Protein AF-A0A2E8UAQ4-F1 (afdb_monomer_lite)

Secondary structure (DSSP, 8-state):
-HHHHHHHHHHHHHHHHHHHS--HHHHHHHHHHHHT--HHHHHHHHHHHHHHHHHHHHHH-----HHHHHHIIIIIHHHHHHHHHHHHHHTTTS-HHHHHHHHHHHHHHHHHTGGG-HHHHHHHHHTHHHHHHHHHHHHHHHS-THHHHHHHHHH-

Structure (mmCIF, N/CA/C/O backbone):
data_AF-A0A2E8UAQ4-F1
#
_entry.id   AF-A0A2E8UAQ4-F1
#
loop_
_atom_site.group_PDB
_atom_site.id
_atom_site.type_symbol
_atom_site.label_atom_id
_atom_site.label_alt_id
_atom_site.label_comp_id
_atom_site.label_asym_id
_atom_site.label_entity_id
_atom_site.label_seq_id
_atom_site.pdbx_PDB_ins_code
_atom_site.Cartn_x
_atom_site.Cartn_y
_atom_site.Cartn_z
_atom_site.occupancy
_atom_site.B_iso_or_equiv
_atom_site.auth_seq_id
_atom_site.auth_comp_id
_atom_site.auth_asym_id
_atom_site.auth_atom_id
_atom_site.pdbx_PDB_model_num
ATOM 1 N N . MET A 1 1 ? 14.852 -13.105 -20.294 1.00 60.00 1 MET A N 1
ATOM 2 C CA . MET A 1 1 ? 15.684 -12.588 -19.184 1.00 60.00 1 MET A CA 1
ATOM 3 C C . MET A 1 1 ? 14.843 -11.785 -18.201 1.00 60.00 1 MET A C 1
ATOM 5 O O . MET A 1 1 ? 14.997 -12.002 -17.013 1.00 60.00 1 MET A O 1
ATOM 9 N N . GLU A 1 2 ? 13.920 -10.941 -18.670 1.00 73.00 2 GLU A N 1
ATOM 10 C CA . GLU A 1 2 ? 13.023 -10.129 -17.822 1.00 73.00 2 GLU A CA 1
ATOM 11 C C . GLU A 1 2 ? 12.104 -10.980 -16.925 1.00 73.00 2 GLU A C 1
ATOM 13 O O . GLU A 1 2 ? 12.199 -10.887 -15.706 1.00 73.00 2 GLU A O 1
ATOM 18 N N . VAL A 1 3 ? 11.384 -11.952 -17.497 1.00 84.81 3 VAL A N 1
ATOM 19 C CA . VAL A 1 3 ? 10.505 -12.887 -16.752 1.00 84.81 3 VAL A CA 1
ATOM 20 C C . VAL A 1 3 ? 11.218 -13.637 -15.616 1.00 84.81 3 VAL A C 1
ATOM 22 O O . VAL A 1 3 ? 10.633 -13.927 -14.574 1.00 84.81 3 VAL A O 1
ATOM 25 N N . PHE A 1 4 ? 12.504 -13.955 -15.791 1.00 90.00 4 PHE A N 1
ATOM 26 C CA . PHE A 1 4 ? 13.285 -14.632 -14.753 1.00 90.00 4 PHE A CA 1
ATOM 27 C C . PHE A 1 4 ? 13.497 -13.728 -13.530 1.00 90.00 4 PHE A C 1
ATOM 29 O O . PHE A 1 4 ? 13.354 -14.180 -12.395 1.00 90.00 4 PHE A O 1
ATOM 36 N N . TRP A 1 5 ? 13.788 -12.444 -13.755 1.00 88.50 5 TRP A N 1
ATOM 37 C CA . TRP A 1 5 ? 13.946 -11.464 -12.681 1.00 88.50 5 TRP A CA 1
ATOM 38 C C . TRP A 1 5 ? 12.628 -11.167 -11.975 1.00 88.50 5 TRP A C 1
ATOM 40 O O . TRP A 1 5 ? 12.602 -11.107 -10.748 1.00 88.50 5 TRP A O 1
ATOM 50 N N . GLU A 1 6 ? 11.534 -11.054 -12.725 1.00 91.69 6 GLU A N 1
ATOM 51 C CA . GLU A 1 6 ? 10.192 -10.867 -12.167 1.00 91.69 6 GLU A CA 1
ATOM 52 C C . GLU A 1 6 ? 9.834 -12.001 -11.213 1.00 91.69 6 GLU A C 1
ATOM 54 O O . GLU A 1 6 ? 9.418 -11.756 -10.081 1.00 91.69 6 GLU A O 1
ATOM 59 N N . PHE A 1 7 ? 10.072 -13.245 -11.637 1.00 93.38 7 PHE A N 1
ATOM 60 C CA . PHE A 1 7 ? 9.813 -14.416 -10.813 1.00 93.38 7 PHE A CA 1
ATOM 61 C C . PHE A 1 7 ? 10.634 -14.399 -9.520 1.00 93.38 7 PHE A C 1
ATOM 63 O O . PHE A 1 7 ? 10.092 -14.666 -8.451 1.00 93.38 7 PHE A O 1
ATOM 70 N N . ILE A 1 8 ? 11.921 -14.039 -9.589 1.00 94.50 8 ILE A N 1
ATOM 71 C CA . ILE A 1 8 ? 12.778 -13.924 -8.400 1.00 94.50 8 ILE A CA 1
ATOM 72 C C . ILE A 1 8 ? 12.252 -12.853 -7.439 1.00 94.50 8 ILE A C 1
ATOM 74 O O . ILE A 1 8 ? 12.159 -13.110 -6.237 1.00 94.50 8 ILE A O 1
ATOM 78 N N . ILE A 1 9 ? 11.894 -11.672 -7.952 1.00 93.88 9 ILE A N 1
ATOM 79 C CA . ILE A 1 9 ? 11.369 -10.564 -7.141 1.00 93.88 9 ILE A CA 1
ATOM 80 C C . ILE A 1 9 ? 10.065 -10.989 -6.463 1.00 93.88 9 ILE A C 1
ATOM 82 O O . ILE A 1 9 ? 9.927 -10.844 -5.249 1.00 93.88 9 ILE A O 1
ATOM 86 N N . ILE A 1 10 ? 9.127 -11.557 -7.225 1.00 95.31 10 ILE A N 1
ATOM 87 C CA . ILE A 1 10 ? 7.838 -12.028 -6.709 1.00 95.31 10 ILE A CA 1
ATOM 88 C C . ILE A 1 10 ? 8.046 -13.119 -5.665 1.00 95.31 10 ILE A C 1
ATOM 90 O O . ILE A 1 10 ? 7.433 -13.058 -4.604 1.00 95.31 10 ILE A O 1
ATOM 94 N N . LEU A 1 11 ? 8.922 -14.093 -5.921 1.00 95.12 11 LEU A N 1
ATOM 95 C CA . LEU A 1 11 ? 9.200 -15.175 -4.982 1.00 95.12 11 LEU A CA 1
ATOM 96 C C . LEU A 1 11 ? 9.745 -14.617 -3.666 1.00 95.12 11 LEU A C 1
ATOM 98 O O . LEU A 1 11 ? 9.199 -14.916 -2.605 1.00 95.12 11 LEU A O 1
ATOM 102 N N . PHE A 1 12 ? 10.746 -13.738 -3.719 1.00 95.06 12 PHE A N 1
ATOM 103 C CA . PHE A 1 12 ? 11.294 -13.101 -2.523 1.00 95.06 12 PHE A CA 1
ATOM 104 C C . PHE A 1 12 ? 10.236 -12.291 -1.754 1.00 95.06 12 PHE A C 1
ATOM 106 O O . PHE A 1 12 ? 10.074 -12.458 -0.544 1.00 95.06 12 PHE A O 1
ATOM 113 N N . LEU A 1 13 ? 9.466 -11.452 -2.452 1.00 95.06 13 LEU A N 1
ATOM 114 C CA . LEU A 1 13 ? 8.424 -10.627 -1.841 1.00 95.06 13 LEU A CA 1
ATOM 115 C C . LEU A 1 13 ? 7.241 -11.445 -1.309 1.00 95.06 13 LEU A C 1
ATOM 117 O O . LEU A 1 13 ? 6.637 -11.062 -0.309 1.00 95.06 13 LEU A O 1
ATOM 121 N N . SER A 1 14 ? 6.916 -12.571 -1.942 1.00 94.75 14 SER A N 1
ATOM 122 C CA . SER A 1 14 ? 5.872 -13.491 -1.482 1.00 94.75 14 SER A CA 1
ATOM 123 C C . SER A 1 14 ? 6.267 -14.173 -0.175 1.00 94.75 14 SER A C 1
ATOM 125 O O . SER A 1 14 ? 5.458 -14.228 0.751 1.00 94.75 14 SER A O 1
ATOM 127 N N . LEU A 1 15 ? 7.533 -14.594 -0.048 1.00 93.75 15 LEU A N 1
ATOM 128 C CA . LEU A 1 15 ? 8.079 -15.111 1.206 1.00 93.75 15 LEU A CA 1
ATOM 129 C C . LEU A 1 15 ? 8.023 -14.035 2.290 1.00 93.75 15 LEU A C 1
ATOM 131 O O . LEU A 1 15 ? 7.544 -14.299 3.391 1.00 93.75 15 LEU A O 1
ATOM 135 N N . PHE A 1 16 ? 8.422 -12.805 1.959 1.00 92.06 16 PHE A N 1
ATOM 136 C CA . PHE A 1 16 ? 8.342 -11.681 2.887 1.00 92.06 16 PHE A CA 1
ATOM 137 C C . PHE A 1 16 ? 6.899 -11.425 3.351 1.00 92.06 16 PHE A C 1
ATOM 139 O O . PHE A 1 16 ? 6.636 -11.371 4.551 1.00 92.06 16 PHE A O 1
ATOM 146 N N . GLN A 1 17 ? 5.933 -11.352 2.429 1.00 92.81 17 GLN A N 1
ATOM 147 C CA . GLN A 1 17 ? 4.525 -11.185 2.793 1.00 92.81 17 GLN A CA 1
ATOM 148 C C . GLN A 1 17 ? 4.010 -12.349 3.645 1.00 92.81 17 GLN A C 1
ATOM 150 O O . GLN A 1 17 ? 3.250 -12.114 4.581 1.00 92.81 17 GLN A O 1
ATOM 155 N N . SER A 1 18 ? 4.416 -13.587 3.359 1.00 91.56 18 SER A N 1
ATOM 156 C CA . SER A 1 18 ? 3.968 -14.750 4.131 1.00 91.56 18 SER A CA 1
ATOM 157 C C . SER A 1 18 ? 4.387 -14.678 5.607 1.00 91.56 18 SER A C 1
ATOM 159 O O . SER A 1 18 ? 3.619 -15.096 6.471 1.00 91.56 18 SER A O 1
ATOM 161 N N . LEU A 1 19 ? 5.556 -14.088 5.893 1.00 89.12 19 LEU A N 1
ATOM 162 C CA . LEU A 1 19 ? 6.102 -13.938 7.244 1.00 89.12 19 LEU A CA 1
ATOM 163 C C . LEU A 1 19 ? 5.545 -12.716 7.982 1.00 89.12 19 LEU A C 1
ATOM 165 O O . LEU A 1 19 ? 5.273 -12.794 9.176 1.00 89.12 19 LEU A O 1
ATOM 169 N N . PHE A 1 20 ? 5.397 -11.586 7.288 1.00 84.56 20 PHE A N 1
ATOM 170 C CA . PHE A 1 20 ? 5.045 -10.301 7.907 1.00 84.56 20 PHE A CA 1
ATOM 171 C C . PHE A 1 20 ? 3.584 -9.880 7.685 1.00 84.56 20 PHE A C 1
ATOM 173 O O . PHE A 1 20 ? 3.167 -8.825 8.157 1.00 84.56 20 PHE A O 1
ATOM 180 N N . GLY A 1 21 ? 2.805 -10.653 6.927 1.00 83.62 21 GLY A N 1
ATOM 181 C CA . GLY A 1 21 ? 1.412 -10.353 6.565 1.00 83.62 21 GLY A CA 1
ATOM 182 C C . GLY A 1 21 ? 1.258 -9.338 5.427 1.00 83.62 21 GLY A C 1
ATOM 183 O O . GLY A 1 21 ? 0.308 -9.410 4.650 1.00 83.62 21 GLY A O 1
ATOM 184 N N . ILE A 1 22 ? 2.200 -8.402 5.285 1.00 83.81 22 ILE A N 1
ATOM 185 C CA . ILE A 1 22 ? 2.183 -7.319 4.291 1.00 83.81 22 ILE A CA 1
ATOM 186 C C . ILE A 1 22 ? 3.568 -7.238 3.644 1.00 83.81 22 ILE A C 1
ATOM 188 O O . ILE A 1 22 ? 4.580 -7.230 4.341 1.00 83.81 22 ILE A O 1
ATOM 192 N N . GLY A 1 23 ? 3.644 -7.157 2.314 1.00 82.88 23 GLY A N 1
ATOM 193 C CA . GLY A 1 23 ? 4.945 -6.996 1.658 1.00 82.88 23 GLY A CA 1
ATOM 194 C C . GLY A 1 23 ? 4.906 -6.936 0.141 1.00 82.88 23 GLY A C 1
ATOM 195 O O . GLY A 1 23 ? 5.486 -6.024 -0.442 1.00 82.88 23 GLY A O 1
ATOM 196 N N . LEU A 1 24 ? 4.187 -7.858 -0.505 1.00 92.50 24 LEU A N 1
ATOM 197 C CA . LEU A 1 24 ? 4.249 -7.996 -1.958 1.00 92.50 24 LEU A CA 1
ATOM 198 C C . LEU A 1 24 ? 3.690 -6.771 -2.673 1.00 92.50 24 LEU A C 1
ATOM 200 O O . LEU A 1 24 ? 4.341 -6.263 -3.571 1.00 92.50 24 LEU A O 1
ATOM 204 N N . LEU A 1 25 ? 2.545 -6.237 -2.250 1.00 91.31 25 LEU A N 1
ATOM 205 C CA . LEU A 1 25 ? 2.019 -5.007 -2.850 1.00 91.31 25 LEU A CA 1
ATOM 206 C C . LEU A 1 25 ? 2.806 -3.767 -2.408 1.00 91.31 25 LEU A C 1
ATOM 208 O O . LEU A 1 25 ? 3.107 -2.911 -3.232 1.00 91.31 25 LEU A O 1
AT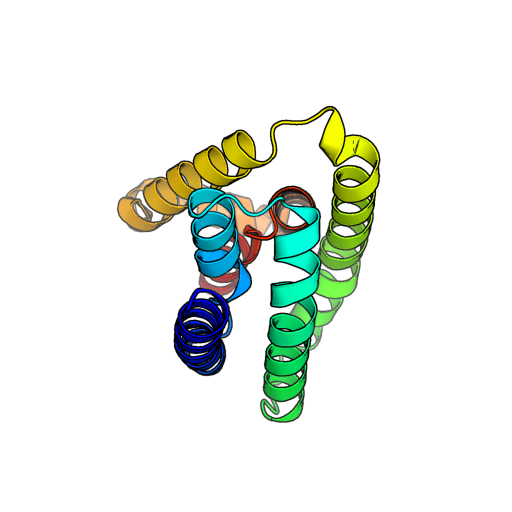OM 212 N N . LEU A 1 26 ? 3.199 -3.698 -1.132 1.00 89.75 26 LEU A N 1
ATOM 213 C CA . LEU A 1 26 ? 3.886 -2.536 -0.559 1.00 89.75 26 LEU A CA 1
ATOM 214 C C . LEU A 1 26 ? 5.237 -2.273 -1.237 1.00 89.75 26 LEU A C 1
ATOM 216 O O . LEU A 1 26 ? 5.539 -1.134 -1.572 1.00 89.75 26 LEU A O 1
ATOM 220 N N . PHE A 1 27 ? 6.035 -3.319 -1.453 1.00 90.88 27 PHE A N 1
ATOM 221 C CA . PHE A 1 27 ? 7.343 -3.205 -2.101 1.00 90.88 27 PHE A CA 1
ATOM 222 C C . PHE A 1 27 ? 7.299 -3.547 -3.591 1.00 90.88 27 PHE A C 1
ATOM 224 O O . PHE A 1 27 ? 8.073 -2.995 -4.370 1.00 90.88 27 PHE A O 1
ATOM 231 N N . GLY A 1 28 ? 6.394 -4.427 -4.017 1.00 92.62 28 GLY A N 1
ATOM 232 C CA . GLY A 1 28 ? 6.254 -4.816 -5.420 1.00 92.62 28 GLY A CA 1
ATOM 233 C C . GLY A 1 28 ? 5.724 -3.676 -6.282 1.00 92.62 28 GLY A C 1
ATOM 234 O O . GLY A 1 28 ? 6.272 -3.399 -7.340 1.00 92.62 28 GLY A O 1
ATOM 235 N N . THR A 1 29 ? 4.708 -2.942 -5.826 1.00 93.06 29 THR A N 1
ATOM 236 C CA . THR A 1 29 ? 4.141 -1.854 -6.640 1.00 93.06 29 THR A CA 1
ATOM 237 C C . THR A 1 29 ? 5.163 -0.769 -7.002 1.00 93.06 29 THR A C 1
ATOM 239 O O . THR A 1 29 ? 5.297 -0.494 -8.194 1.00 93.06 29 THR A O 1
ATOM 242 N N . PRO A 1 30 ? 5.970 -0.202 -6.080 1.00 92.25 30 PRO A N 1
ATOM 243 C CA . PRO A 1 30 ? 6.994 0.761 -6.470 1.00 92.25 30 PRO A CA 1
ATOM 244 C C . PRO A 1 30 ? 8.132 0.134 -7.276 1.00 92.25 30 PRO A C 1
ATOM 246 O O . PRO A 1 30 ? 8.657 0.799 -8.162 1.00 92.25 30 PRO A O 1
ATOM 249 N N . THR A 1 31 ? 8.521 -1.119 -7.009 1.00 93.00 31 THR A N 1
ATOM 250 C CA . THR A 1 31 ? 9.619 -1.763 -7.753 1.00 93.00 31 THR A CA 1
ATOM 251 C C . THR A 1 31 ? 9.247 -2.008 -9.210 1.00 93.00 31 THR A C 1
ATOM 253 O O . THR A 1 31 ? 10.008 -1.627 -10.093 1.00 93.00 31 THR A O 1
ATOM 256 N N . PHE A 1 32 ? 8.065 -2.558 -9.484 1.00 92.81 32 PHE A N 1
ATOM 257 C CA . PHE A 1 32 ? 7.600 -2.780 -10.854 1.00 92.81 32 PHE A CA 1
ATOM 258 C C . PHE A 1 32 ? 7.323 -1.460 -11.588 1.00 92.81 32 PHE A C 1
ATOM 260 O O . PHE A 1 32 ? 7.778 -1.292 -12.721 1.00 92.81 32 PHE A O 1
ATOM 267 N N . LEU A 1 33 ? 6.703 -0.474 -10.925 1.00 91.69 33 LEU A N 1
ATOM 268 C CA . LEU A 1 33 ? 6.533 0.871 -11.494 1.00 91.69 33 LEU A CA 1
ATOM 269 C C . LEU A 1 33 ? 7.875 1.547 -11.823 1.00 91.69 33 LEU A C 1
ATOM 271 O O . LEU A 1 33 ? 7.965 2.285 -12.805 1.00 91.69 33 LEU A O 1
ATOM 275 N N . PHE A 1 34 ? 8.912 1.307 -11.015 1.00 91.06 34 PHE A N 1
ATOM 276 C CA . PHE A 1 34 ? 10.264 1.822 -11.245 1.00 91.06 34 PHE A CA 1
ATOM 277 C C . PHE A 1 34 ? 10.969 1.118 -12.412 1.00 91.06 34 PHE A C 1
ATOM 279 O O . PHE A 1 34 ? 11.687 1.766 -13.168 1.00 91.06 34 PHE A O 1
ATOM 286 N N . ILE A 1 35 ? 10.732 -0.185 -12.592 1.00 90.62 35 ILE A N 1
ATOM 287 C CA . ILE A 1 35 ? 11.246 -0.975 -13.726 1.00 90.62 35 ILE A CA 1
ATOM 288 C C . ILE A 1 35 ? 10.547 -0.593 -15.048 1.00 90.62 35 ILE A C 1
ATOM 290 O O . ILE A 1 35 ? 11.051 -0.906 -16.123 1.00 90.62 35 ILE A O 1
ATOM 294 N N . GLY A 1 36 ? 9.437 0.148 -14.983 1.00 89.81 36 GLY A N 1
ATOM 295 C CA . GLY A 1 36 ? 8.739 0.695 -16.148 1.00 89.81 36 GLY A CA 1
ATOM 296 C C . GLY A 1 36 ? 7.405 0.022 -16.455 1.00 89.81 36 GLY A C 1
ATOM 297 O O . GLY A 1 36 ? 6.803 0.338 -17.476 1.00 89.81 36 GLY A O 1
ATOM 298 N N . TYR A 1 37 ? 6.923 -0.863 -15.579 1.00 91.06 37 TYR A N 1
ATOM 299 C CA . TYR A 1 37 ? 5.571 -1.402 -15.685 1.00 91.06 37 TYR A CA 1
ATOM 300 C C . TYR A 1 37 ? 4.533 -0.304 -15.448 1.00 91.06 37 TYR A C 1
ATOM 302 O O . TYR A 1 37 ? 4.717 0.580 -14.607 1.00 91.06 37 TYR A O 1
ATOM 310 N N . ASP A 1 38 ? 3.402 -0.404 -16.139 1.00 90.31 38 ASP A N 1
ATOM 311 C CA . ASP A 1 38 ? 2.240 0.426 -15.845 1.00 90.31 38 ASP A CA 1
ATOM 312 C C . ASP A 1 38 ? 1.499 -0.108 -14.617 1.00 90.31 38 ASP A C 1
ATOM 314 O O . ASP A 1 38 ? 1.592 -1.291 -14.262 1.00 90.31 38 ASP A O 1
ATOM 318 N N . PHE A 1 39 ? 0.732 0.757 -13.957 1.00 89.38 39 PHE A N 1
ATOM 319 C CA . PHE A 1 39 ? 0.043 0.398 -12.717 1.00 89.38 39 PHE A CA 1
ATOM 320 C C . PHE A 1 39 ? -0.933 -0.772 -12.899 1.00 89.38 39 PHE A C 1
ATOM 322 O O . PHE A 1 39 ? -0.960 -1.676 -12.067 1.00 89.38 39 PHE A O 1
ATOM 329 N N . GLU A 1 40 ? -1.674 -0.804 -14.010 1.00 90.88 40 GLU A N 1
ATOM 330 C CA . GLU A 1 40 ? -2.603 -1.894 -14.331 1.00 90.88 40 GLU A CA 1
ATOM 331 C C . GLU A 1 40 ? -1.880 -3.236 -14.487 1.00 90.88 40 GLU A C 1
ATOM 333 O O . GLU A 1 40 ? -2.277 -4.232 -13.884 1.00 90.88 40 GLU A O 1
ATOM 338 N N . SER A 1 41 ? -0.773 -3.253 -15.236 1.00 91.25 41 SER A N 1
ATOM 339 C CA . SER A 1 41 ? 0.042 -4.459 -15.428 1.00 91.25 41 SER A CA 1
ATOM 340 C C . SER A 1 41 ? 0.662 -4.950 -14.114 1.00 91.25 41 SER A C 1
ATOM 342 O O . SER A 1 41 ? 0.648 -6.144 -13.813 1.00 91.25 41 SER A O 1
ATOM 344 N N . THR A 1 42 ? 1.111 -4.013 -13.276 1.00 92.94 42 THR A N 1
ATOM 345 C CA . THR A 1 42 ? 1.649 -4.290 -11.941 1.00 92.94 42 THR A CA 1
ATOM 346 C C . THR A 1 42 ? 0.579 -4.897 -11.030 1.00 92.94 42 THR A C 1
ATOM 348 O O . THR A 1 42 ? 0.832 -5.882 -10.338 1.00 92.94 42 THR A O 1
ATOM 351 N N . LEU A 1 43 ? -0.638 -4.347 -11.046 1.00 91.75 43 LEU A N 1
ATOM 352 C CA . LEU A 1 43 ? -1.780 -4.873 -10.300 1.00 91.75 43 LEU A CA 1
ATOM 353 C C . LEU A 1 43 ? -2.166 -6.277 -10.756 1.00 91.75 43 LEU A C 1
ATOM 355 O O . LEU A 1 43 ? -2.343 -7.156 -9.914 1.00 91.75 43 LEU A O 1
ATOM 359 N N . ALA A 1 44 ? -2.275 -6.494 -12.067 1.00 93.12 44 ALA A N 1
ATOM 360 C CA . ALA A 1 44 ? -2.644 -7.785 -12.639 1.00 93.12 44 ALA A CA 1
ATOM 361 C C . ALA A 1 44 ? -1.672 -8.900 -12.223 1.00 93.12 44 ALA A C 1
ATOM 363 O O . ALA A 1 44 ? -2.095 -10.031 -11.983 1.00 93.12 44 ALA A O 1
ATOM 364 N N . LEU A 1 45 ? -0.387 -8.567 -12.083 1.00 93.38 45 LEU A N 1
ATOM 365 C CA . LEU A 1 45 ? 0.653 -9.496 -11.655 1.00 93.38 45 LEU A CA 1
ATOM 366 C C . LEU A 1 45 ? 0.637 -9.737 -10.138 1.00 93.38 45 LEU A C 1
ATOM 368 O O . LEU A 1 45 ? 0.659 -10.877 -9.676 1.00 93.38 45 LEU A O 1
ATOM 372 N N . LEU A 1 46 ? 0.614 -8.663 -9.348 1.00 94.12 46 LEU A N 1
ATOM 373 C CA . LEU A 1 46 ? 0.880 -8.727 -7.912 1.00 94.12 46 LEU A CA 1
ATOM 374 C C . LEU A 1 46 ? -0.372 -8.999 -7.065 1.00 94.12 46 LEU A C 1
ATOM 376 O O . LEU A 1 46 ? -0.300 -9.709 -6.058 1.00 94.12 46 LEU A O 1
ATOM 380 N N . LEU A 1 47 ? -1.528 -8.450 -7.449 1.00 93.00 47 LEU A N 1
ATOM 381 C CA . LEU A 1 47 ? -2.745 -8.499 -6.634 1.00 93.00 47 LEU A CA 1
ATOM 382 C C . LEU A 1 47 ? -3.250 -9.935 -6.409 1.00 93.00 47 LEU A C 1
ATOM 384 O O . LEU A 1 47 ? -3.450 -10.287 -5.243 1.00 93.00 47 LEU A O 1
ATOM 388 N N . PRO A 1 48 ? -3.378 -10.809 -7.429 1.00 93.81 48 PRO A N 1
ATOM 389 C CA . PRO A 1 48 ? -3.840 -12.185 -7.218 1.00 93.81 48 PRO A CA 1
ATOM 390 C C . PRO A 1 48 ? -2.936 -12.968 -6.256 1.00 93.81 48 PRO A C 1
ATOM 392 O O . PRO A 1 48 ? -3.411 -13.691 -5.378 1.00 93.81 48 PRO A O 1
ATOM 395 N N . ILE A 1 49 ? -1.620 -12.773 -6.370 1.00 94.62 49 ILE A N 1
ATOM 396 C CA . ILE A 1 49 ? -0.625 -13.438 -5.522 1.00 94.62 49 ILE A CA 1
ATOM 397 C C . ILE A 1 49 ? -0.735 -12.927 -4.081 1.00 94.62 49 ILE A C 1
ATOM 399 O O . ILE A 1 49 ? -0.792 -13.710 -3.138 1.00 94.62 49 ILE A O 1
ATOM 403 N N . SER A 1 50 ? -0.843 -11.612 -3.888 1.00 93.75 50 SER A N 1
ATOM 404 C CA . SER A 1 50 ? -0.999 -11.047 -2.545 1.00 93.75 50 SER A CA 1
ATOM 405 C C . SER A 1 50 ? -2.290 -11.504 -1.857 1.00 93.75 50 SER A C 1
ATOM 407 O O . SER A 1 50 ? -2.251 -11.869 -0.685 1.00 93.75 50 SER A O 1
ATOM 409 N N . VAL A 1 51 ? -3.416 -11.545 -2.580 1.00 91.94 51 VAL A N 1
ATOM 410 C CA . VAL A 1 51 ? -4.717 -11.949 -2.030 1.00 91.94 51 VAL A CA 1
ATOM 411 C C . VAL A 1 51 ? 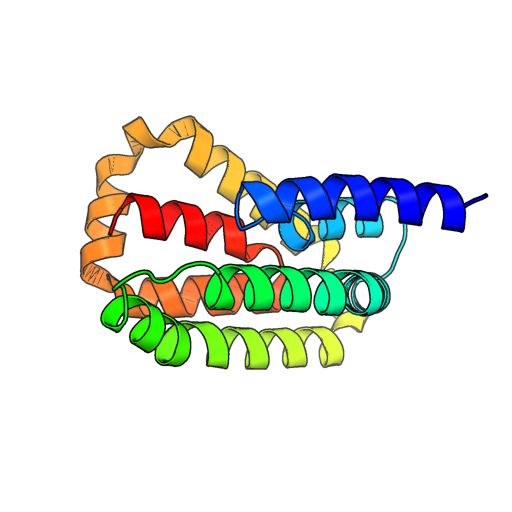-4.703 -13.426 -1.658 1.00 91.94 51 VAL A C 1
ATOM 413 O O . VAL A 1 51 ? -5.198 -13.789 -0.595 1.00 91.94 51 VAL A O 1
ATOM 416 N N . THR A 1 52 ? -4.109 -14.282 -2.493 1.00 94.12 52 THR A N 1
ATOM 417 C CA . THR A 1 52 ? -4.002 -15.719 -2.191 1.00 94.12 52 THR A CA 1
ATOM 418 C C . THR A 1 52 ? -3.178 -15.978 -0.932 1.00 94.12 52 THR A C 1
ATOM 420 O O . THR A 1 52 ? -3.628 -16.730 -0.070 1.00 94.12 52 THR A O 1
ATOM 423 N N . ILE A 1 53 ? -2.034 -15.306 -0.765 1.00 93.19 53 ILE A N 1
ATOM 424 C CA . ILE A 1 53 ? -1.222 -15.406 0.458 1.00 93.19 53 ILE A CA 1
ATOM 425 C C . ILE A 1 53 ? -2.018 -14.933 1.678 1.00 93.19 53 ILE A C 1
ATOM 427 O O . ILE A 1 53 ? -2.077 -15.646 2.677 1.00 93.19 53 ILE A O 1
ATOM 431 N N . SER A 1 54 ? -2.672 -13.772 1.596 1.00 89.38 54 SER A N 1
ATOM 432 C CA . SER A 1 54 ? -3.456 -13.232 2.713 1.00 89.38 54 SER A CA 1
ATOM 433 C C . SER A 1 54 ? -4.654 -14.112 3.084 1.00 89.38 54 SER A C 1
ATOM 435 O O . SER A 1 54 ? -4.942 -14.286 4.265 1.00 89.38 54 SER A O 1
ATOM 437 N N . LEU A 1 55 ? -5.331 -14.723 2.106 1.00 89.19 55 LEU A N 1
ATOM 438 C CA . LEU A 1 55 ? -6.401 -15.690 2.369 1.00 89.19 55 LEU A CA 1
ATOM 439 C C . LEU A 1 55 ? -5.869 -16.940 3.074 1.00 89.19 55 LEU A C 1
ATOM 441 O O . LEU A 1 55 ? -6.478 -17.395 4.041 1.00 89.19 55 LEU A O 1
ATOM 445 N N . LEU A 1 56 ? -4.727 -17.474 2.629 1.00 91.12 56 LEU A N 1
ATOM 446 C CA . LEU A 1 56 ? -4.083 -18.609 3.290 1.00 91.12 56 LEU A CA 1
ATOM 447 C C . LEU A 1 56 ? -3.701 -18.262 4.734 1.00 91.12 56 LEU A C 1
ATOM 449 O O . LEU A 1 56 ? -3.991 -19.045 5.634 1.00 91.12 56 LEU A O 1
ATOM 453 N N . GLN A 1 57 ? -3.134 -17.077 4.976 1.00 88.06 57 GLN A N 1
ATOM 454 C CA . GLN A 1 57 ? -2.808 -16.602 6.325 1.00 88.06 57 GLN A CA 1
ATOM 455 C C . GLN A 1 57 ? -4.040 -16.587 7.237 1.00 88.06 57 GLN A C 1
ATOM 457 O O . GLN A 1 57 ? -3.984 -17.149 8.325 1.00 88.06 57 GLN A O 1
ATOM 462 N N . ILE A 1 58 ? -5.175 -16.051 6.772 1.00 84.38 58 ILE A N 1
ATOM 463 C CA . ILE A 1 58 ? -6.427 -16.021 7.550 1.00 84.38 58 ILE A CA 1
ATOM 464 C C . ILE A 1 58 ? -6.956 -17.433 7.843 1.00 84.38 58 ILE A C 1
ATOM 466 O O . ILE A 1 58 ? -7.465 -17.687 8.932 1.00 84.38 58 ILE A O 1
ATOM 470 N N . VAL A 1 59 ? -6.867 -18.363 6.886 1.00 86.50 59 VAL A N 1
ATOM 471 C CA . VAL A 1 59 ? -7.331 -19.749 7.080 1.00 86.50 59 VAL A CA 1
ATOM 472 C C . VAL A 1 59 ? -6.471 -20.490 8.108 1.00 86.50 59 VAL A C 1
ATOM 474 O O . VAL A 1 59 ? -7.001 -21.271 8.902 1.00 86.50 59 VAL A O 1
ATOM 477 N N . TYR A 1 60 ? -5.156 -20.256 8.101 1.00 84.75 60 TYR A N 1
ATOM 478 C CA . TYR A 1 60 ? -4.220 -20.888 9.032 1.00 84.75 60 TYR A CA 1
ATOM 479 C C . TYR A 1 60 ? -4.202 -20.219 10.415 1.00 84.75 60 TYR A C 1
ATOM 481 O O . TYR A 1 60 ? -4.044 -20.910 11.426 1.00 84.75 60 TYR A O 1
ATOM 489 N N . GLU A 1 61 ? -4.409 -18.904 10.499 1.00 75.38 61 GLU A N 1
ATOM 490 C CA . GLU A 1 61 ? -4.505 -18.185 11.768 1.00 75.38 61 GLU A CA 1
ATOM 491 C C . GLU A 1 61 ? -5.903 -18.321 12.389 1.00 75.38 61 GLU A C 1
ATOM 493 O O . GLU A 1 61 ? -6.850 -17.605 12.075 1.00 75.38 61 GLU A O 1
ATOM 498 N N . LYS A 1 62 ? -6.026 -19.218 13.373 1.00 60.31 62 LYS A N 1
ATOM 499 C CA . LYS A 1 62 ? -7.225 -19.406 14.217 1.00 60.31 62 LYS A CA 1
ATOM 500 C C . LYS A 1 62 ? -7.416 -18.285 15.263 1.00 60.31 62 LYS A C 1
ATOM 502 O O . LYS A 1 62 ? -7.706 -18.567 16.426 1.00 60.31 62 LYS A O 1
ATOM 507 N N . SER A 1 63 ? -7.215 -17.018 14.900 1.00 61.62 63 SER A N 1
ATOM 508 C CA . SER A 1 63 ? -7.224 -15.914 15.870 1.00 61.62 63 SER A CA 1
ATOM 509 C C . SER A 1 63 ? -8.610 -15.275 16.071 1.00 61.62 63 SER A C 1
ATOM 511 O O . SER A 1 63 ? -9.452 -15.180 15.180 1.00 61.62 63 SER A O 1
ATOM 513 N N . SER A 1 64 ? -8.860 -14.857 17.311 1.00 55.81 64 SER A N 1
ATOM 514 C CA . SER A 1 64 ? -10.140 -14.456 17.908 1.00 55.81 64 SER A CA 1
ATOM 515 C C . SER A 1 64 ? -10.593 -13.014 17.601 1.00 55.81 64 SER A C 1
ATOM 517 O O . SER A 1 64 ? -11.448 -12.469 18.301 1.00 55.81 64 SER A O 1
ATOM 519 N N . ILE A 1 65 ? -10.078 -12.370 16.548 1.00 65.19 65 ILE A N 1
ATOM 520 C CA . ILE A 1 65 ? -10.211 -10.914 16.324 1.00 65.19 65 ILE A CA 1
ATOM 521 C C . ILE A 1 65 ? -11.439 -10.553 15.460 1.00 65.19 65 ILE A C 1
ATOM 523 O O . ILE A 1 65 ? -11.385 -9.767 14.513 1.00 65.19 65 ILE A O 1
ATOM 527 N N . ARG A 1 66 ? -12.602 -11.131 15.777 1.00 71.31 66 ARG A N 1
ATOM 528 C CA . ARG A 1 66 ? -13.805 -11.011 14.931 1.00 71.31 66 ARG A CA 1
ATOM 529 C C . ARG A 1 66 ? -14.341 -9.576 14.812 1.00 71.31 66 ARG A C 1
ATOM 531 O O . ARG A 1 66 ? -14.918 -9.226 13.785 1.00 71.31 66 ARG A O 1
ATOM 538 N N . SER A 1 67 ? -14.148 -8.744 15.838 1.00 74.00 67 SER A N 1
ATOM 539 C CA . SER A 1 67 ? -14.615 -7.349 15.861 1.00 74.00 67 SER A CA 1
ATOM 540 C C . SER A 1 67 ? -13.805 -6.435 14.936 1.00 74.00 67 SER A C 1
ATOM 542 O O . SER A 1 67 ? -14.400 -5.701 14.150 1.00 74.00 67 SER A O 1
ATOM 544 N N . LEU A 1 68 ? -12.469 -6.514 14.966 1.00 77.50 68 LEU A N 1
ATOM 545 C CA . LEU A 1 68 ? -11.595 -5.708 14.102 1.00 77.50 68 LEU A CA 1
ATOM 546 C C . LEU A 1 68 ? -11.758 -6.093 12.626 1.00 77.50 68 LEU A C 1
ATOM 548 O O . LEU A 1 68 ? -11.852 -5.217 11.772 1.00 77.50 68 LEU A O 1
ATOM 552 N N . VAL A 1 69 ? -11.855 -7.396 12.333 1.00 80.81 69 VAL A N 1
ATOM 553 C CA . VAL A 1 69 ? -12.071 -7.905 10.968 1.00 80.81 69 VAL A CA 1
ATOM 554 C C . VAL A 1 69 ? -13.415 -7.435 10.412 1.00 80.81 69 VAL A C 1
ATOM 556 O O . VAL A 1 69 ? -13.498 -7.032 9.255 1.00 80.81 69 VAL A O 1
ATOM 559 N N . SER A 1 70 ? -14.467 -7.428 11.238 1.00 84.38 70 SER A N 1
ATOM 560 C CA . SER A 1 70 ? -15.775 -6.896 10.842 1.00 84.38 70 SER A CA 1
ATOM 561 C C . SER A 1 70 ? -15.700 -5.404 10.500 1.00 84.38 70 SER A C 1
ATOM 563 O O . SER A 1 70 ? -16.178 -4.982 9.449 1.00 84.38 70 SER A O 1
ATOM 565 N N . GLU A 1 71 ? -15.042 -4.600 11.339 1.00 86.44 71 GLU A N 1
ATOM 566 C CA . GLU A 1 71 ? -14.875 -3.169 11.068 1.00 86.44 71 GLU A CA 1
ATOM 567 C C . GLU A 1 71 ? -14.020 -2.903 9.831 1.00 86.44 71 GLU A C 1
ATOM 569 O O . GLU A 1 71 ? -14.376 -2.051 9.020 1.00 86.44 71 GLU A O 1
ATOM 574 N N . PHE A 1 72 ? -12.938 -3.654 9.636 1.00 87.69 72 PHE A N 1
ATOM 575 C CA . PHE A 1 72 ? -12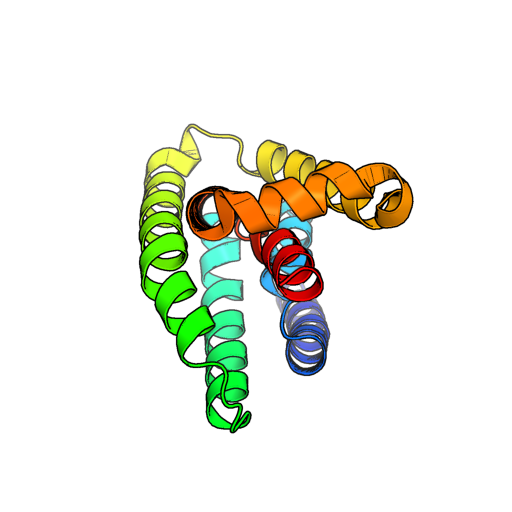.134 -3.586 8.420 1.00 87.69 72 PHE A CA 1
ATOM 576 C C . PHE A 1 72 ? -12.975 -3.903 7.175 1.00 87.69 72 PHE A C 1
ATOM 578 O O . PHE A 1 72 ? -12.960 -3.139 6.208 1.00 87.69 72 PHE A O 1
ATOM 585 N N . ASN A 1 73 ? -13.772 -4.971 7.214 1.00 89.25 73 ASN A N 1
ATOM 586 C CA . ASN A 1 73 ? -14.608 -5.373 6.084 1.00 89.25 73 ASN A CA 1
ATOM 587 C C . ASN A 1 73 ? -15.716 -4.363 5.763 1.00 89.25 73 ASN A C 1
ATOM 589 O O . ASN A 1 73 ? -16.111 -4.249 4.607 1.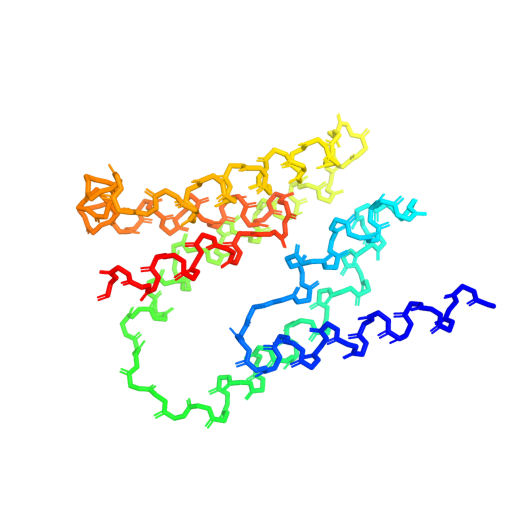00 89.25 73 ASN A O 1
ATOM 593 N N . ILE A 1 74 ? -16.221 -3.632 6.759 1.00 92.56 74 ILE A N 1
ATOM 594 C CA . ILE A 1 74 ? -17.295 -2.646 6.574 1.00 92.56 74 ILE A CA 1
ATOM 595 C C . ILE A 1 74 ? -16.742 -1.268 6.186 1.00 92.56 74 ILE A C 1
ATOM 597 O O . ILE A 1 74 ? -17.347 -0.574 5.373 1.00 92.56 74 ILE A O 1
ATOM 601 N N . PHE A 1 75 ? -15.613 -0.848 6.761 1.00 92.31 75 PHE A N 1
ATOM 602 C CA . PHE A 1 75 ? -15.109 0.523 6.622 1.00 92.31 75 PHE A CA 1
ATOM 603 C C . PHE A 1 75 ? -13.886 0.657 5.714 1.00 92.31 75 PHE A C 1
ATOM 605 O O . PHE A 1 75 ? -13.718 1.708 5.111 1.00 92.31 75 PHE A O 1
ATOM 612 N N . CYS A 1 76 ? -13.041 -0.366 5.588 1.00 92.00 76 CYS A N 1
ATOM 613 C CA . CYS A 1 76 ? -11.836 -0.305 4.757 1.00 92.00 76 CYS A CA 1
ATOM 614 C C . CYS A 1 76 ? -12.074 -0.925 3.374 1.00 92.00 76 CYS A C 1
ATOM 616 O O . CYS A 1 76 ? -11.881 -0.253 2.360 1.00 92.00 76 CYS A O 1
ATOM 618 N N . LEU A 1 77 ? -12.554 -2.177 3.320 1.00 91.69 77 LEU A N 1
ATOM 619 C CA . LEU A 1 77 ? -12.707 -2.918 2.059 1.00 91.69 77 LEU A CA 1
ATOM 620 C C . LEU A 1 77 ? -13.581 -2.219 1.004 1.00 91.69 77 LEU A C 1
ATOM 622 O O . LEU A 1 77 ? -13.162 -2.189 -0.152 1.00 91.69 77 LEU A O 1
ATOM 626 N N . PRO A 1 78 ? -14.752 -1.631 1.325 1.00 93.88 78 PRO A N 1
ATOM 627 C CA . PRO A 1 78 ? -15.588 -1.017 0.296 1.00 93.88 78 PRO A CA 1
ATOM 628 C C . PRO A 1 78 ? -14.897 0.180 -0.350 1.00 93.88 78 PRO A C 1
ATOM 630 O O . PRO A 1 78 ? -14.896 0.318 -1.569 1.00 93.88 78 PRO A O 1
ATOM 633 N N . TYR A 1 79 ? -14.246 1.012 0.462 1.00 94.56 79 TYR A N 1
ATOM 634 C CA . TYR A 1 79 ? -13.507 2.172 -0.0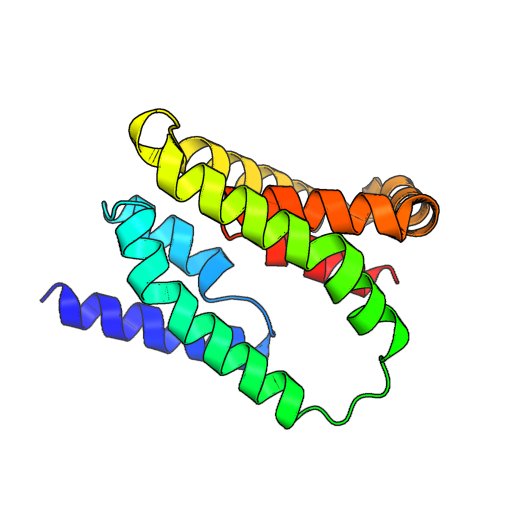20 1.00 94.56 79 TYR A CA 1
ATOM 635 C C . TYR A 1 79 ? -12.270 1.755 -0.812 1.00 94.56 79 TYR A C 1
ATOM 637 O O . TYR A 1 79 ? -12.011 2.331 -1.863 1.00 94.56 79 TYR A O 1
ATOM 645 N N . LEU A 1 80 ? -11.564 0.714 -0.369 1.00 94.19 80 LEU A N 1
ATOM 646 C CA . LEU A 1 80 ? -10.464 0.118 -1.122 1.00 94.19 80 LEU A CA 1
ATOM 647 C C . LEU A 1 80 ? -10.913 -0.284 -2.526 1.00 94.19 80 LEU A C 1
ATOM 649 O O . LEU A 1 80 ? -10.303 0.146 -3.501 1.00 94.19 80 LEU A O 1
ATOM 653 N N . VAL A 1 81 ? -11.996 -1.057 -2.639 1.00 93.38 81 VAL A N 1
ATOM 654 C CA . VAL A 1 81 ? -12.503 -1.531 -3.935 1.00 93.38 81 VAL A CA 1
ATOM 655 C C . VAL A 1 81 ? -12.964 -0.365 -4.811 1.00 93.38 81 VAL A C 1
ATOM 657 O O . VAL A 1 81 ? -12.618 -0.320 -5.988 1.00 93.38 81 VAL A O 1
ATOM 660 N N . ILE A 1 82 ? -13.695 0.603 -4.247 1.00 94.44 82 ILE A N 1
ATOM 661 C CA . ILE A 1 82 ? -14.168 1.786 -4.984 1.00 94.44 82 ILE A CA 1
ATOM 662 C C . ILE A 1 82 ? -12.989 2.578 -5.556 1.00 94.44 82 ILE A C 1
ATOM 664 O O . ILE A 1 82 ? -12.986 2.904 -6.742 1.00 94.44 82 ILE A O 1
ATOM 668 N N . PHE A 1 83 ? -11.984 2.881 -4.734 1.00 92.50 83 PHE A N 1
ATOM 669 C CA . PHE A 1 83 ? -10.844 3.681 -5.172 1.00 92.50 83 PHE A CA 1
ATOM 670 C C . PHE A 1 83 ? -9.912 2.919 -6.110 1.00 92.50 83 PHE A C 1
ATOM 672 O O . PHE A 1 83 ? -9.384 3.522 -7.040 1.00 92.50 83 PHE A O 1
ATOM 679 N N . LEU A 1 84 ? -9.781 1.603 -5.944 1.00 91.38 84 LEU A N 1
ATOM 680 C CA . LEU A 1 84 ? -9.058 0.763 -6.894 1.00 91.38 84 LEU A CA 1
ATOM 681 C C . LEU A 1 84 ? -9.721 0.793 -8.278 1.00 91.38 84 LEU A C 1
ATOM 683 O O . LEU A 1 84 ? -9.049 1.032 -9.279 1.00 91.38 84 LEU A O 1
ATOM 687 N N . LEU A 1 85 ? -11.046 0.618 -8.341 1.00 91.56 85 LEU A N 1
ATOM 688 C CA . LEU A 1 85 ? -11.798 0.719 -9.595 1.00 91.56 85 LEU A CA 1
ATOM 689 C C . LEU A 1 85 ? -11.683 2.114 -10.213 1.00 91.56 85 LEU A C 1
ATOM 691 O O . LEU A 1 85 ? -11.537 2.239 -11.427 1.00 91.56 85 LEU A O 1
ATOM 695 N N . LEU A 1 86 ? -11.731 3.163 -9.393 1.00 90.81 86 LEU A N 1
ATOM 696 C CA . LEU A 1 86 ? -11.572 4.540 -9.849 1.00 90.81 86 LEU A CA 1
ATOM 697 C C . LEU A 1 86 ? -10.194 4.750 -10.485 1.00 90.81 86 LEU A C 1
ATOM 699 O O . LEU A 1 86 ? -10.119 5.308 -11.576 1.00 90.81 86 LEU A O 1
ATOM 703 N N . VAL A 1 87 ? -9.120 4.269 -9.853 1.00 89.25 87 VAL A N 1
ATOM 704 C CA . VAL A 1 87 ? -7.759 4.406 -10.387 1.00 89.25 87 VAL A CA 1
ATOM 705 C C . VAL A 1 87 ? -7.548 3.606 -11.659 1.00 89.25 87 VAL A C 1
ATOM 707 O O . VAL A 1 87 ? -6.913 4.119 -12.568 1.00 89.25 87 VAL A O 1
ATOM 710 N N . ILE A 1 88 ? -8.094 2.396 -11.766 1.00 87.44 88 ILE A N 1
ATOM 711 C CA . ILE A 1 88 ? -7.991 1.620 -13.008 1.00 87.44 88 ILE A CA 1
ATOM 712 C C . ILE A 1 88 ? -8.707 2.354 -14.156 1.00 87.44 88 ILE A C 1
ATOM 714 O O . ILE A 1 88 ? -8.173 2.454 -15.250 1.00 87.44 88 ILE A O 1
ATOM 718 N N . ASN A 1 89 ? -9.883 2.943 -13.912 1.00 86.62 89 ASN A N 1
ATOM 719 C CA . ASN A 1 89 ? -10.627 3.653 -14.962 1.00 86.62 89 ASN A CA 1
ATOM 720 C C . ASN A 1 89 ? -10.067 5.050 -15.294 1.00 86.62 89 ASN A C 1
ATOM 722 O O . ASN A 1 89 ? -10.218 5.518 -16.420 1.00 86.62 89 ASN A O 1
ATOM 726 N N . LEU A 1 90 ? -9.450 5.739 -14.328 1.00 83.62 90 LEU A N 1
ATOM 727 C CA . LEU A 1 90 ? -8.876 7.083 -14.499 1.00 83.62 90 LEU A CA 1
ATOM 728 C C . LEU A 1 90 ? -7.346 7.075 -14.648 1.00 83.62 90 LEU A C 1
ATOM 730 O O . LEU A 1 90 ? -6.737 8.143 -14.703 1.00 83.62 90 LEU A O 1
ATOM 734 N N . GLY A 1 91 ? -6.718 5.898 -14.714 1.00 67.38 91 GLY A N 1
ATOM 735 C CA . GLY A 1 91 ? -5.266 5.727 -14.622 1.00 67.38 91 GLY A CA 1
ATOM 736 C C . GLY A 1 91 ? -4.485 6.451 -15.713 1.00 67.38 91 GLY A C 1
ATOM 737 O O . GLY A 1 91 ? -3.407 6.969 -15.450 1.00 67.38 91 GLY A O 1
ATOM 738 N N . ASN A 1 92 ? -5.074 6.607 -16.901 1.00 67.19 92 ASN A N 1
ATOM 739 C CA . ASN A 1 92 ? -4.467 7.364 -18.000 1.00 67.19 92 ASN A CA 1
ATOM 740 C C . ASN A 1 92 ? -4.420 8.885 -17.766 1.00 67.19 92 ASN A C 1
ATOM 742 O O . ASN A 1 92 ? -3.726 9.589 -18.493 1.00 67.19 92 ASN A O 1
ATOM 746 N N . VAL A 1 93 ? -5.164 9.405 -16.785 1.00 70.50 93 VAL A N 1
ATOM 747 C CA . VAL A 1 93 ? -5.233 10.842 -16.461 1.00 70.50 93 VAL A CA 1
ATOM 748 C C . VAL A 1 93 ? -4.417 11.178 -15.207 1.00 70.50 93 VAL A C 1
ATOM 750 O O . VAL A 1 93 ? -4.058 12.334 -14.994 1.00 70.50 93 VAL A O 1
ATOM 753 N N . ILE A 1 94 ? -4.128 10.185 -14.361 1.00 77.69 94 ILE A N 1
ATOM 754 C CA . ILE A 1 94 ? -3.537 10.377 -13.034 1.00 77.69 94 ILE A CA 1
ATOM 755 C C . ILE A 1 94 ? -2.142 9.746 -12.992 1.00 77.69 94 ILE A C 1
ATOM 757 O O . ILE A 1 94 ? -1.990 8.545 -13.186 1.00 77.69 94 ILE A O 1
ATOM 761 N N . ASP A 1 95 ? -1.121 10.525 -12.628 1.00 83.88 95 ASP A N 1
ATOM 762 C CA . ASP A 1 95 ? 0.246 10.022 -12.444 1.00 83.88 95 ASP A CA 1
ATOM 763 C C . ASP A 1 95 ? 0.399 9.211 -11.147 1.00 83.88 95 ASP A C 1
ATOM 765 O O . ASP A 1 95 ? 0.973 9.671 -10.156 1.00 83.88 95 ASP A O 1
ATOM 769 N N . ILE A 1 96 ? -0.079 7.964 -11.145 1.00 86.19 96 ILE A N 1
ATOM 770 C CA . ILE A 1 96 ? -0.086 7.068 -9.972 1.00 86.19 96 ILE A CA 1
ATOM 771 C C . ILE A 1 96 ? 1.313 6.902 -9.360 1.00 86.19 96 ILE A C 1
ATOM 773 O O . ILE A 1 96 ? 1.451 6.827 -8.138 1.00 86.19 96 ILE A O 1
ATOM 777 N N . ARG A 1 97 ? 2.369 6.940 -10.185 1.00 89.19 97 ARG A N 1
ATOM 778 C CA . ARG A 1 97 ? 3.774 6.909 -9.741 1.00 89.19 97 ARG A CA 1
ATOM 779 C C . ARG A 1 97 ? 4.084 7.970 -8.678 1.00 89.19 97 ARG A C 1
ATOM 781 O O . ARG A 1 97 ? 4.767 7.674 -7.699 1.00 89.19 97 ARG A O 1
ATOM 788 N N . THR A 1 98 ? 3.563 9.185 -8.841 1.00 88.12 98 THR A N 1
ATOM 789 C CA . THR A 1 98 ? 3.805 10.290 -7.898 1.00 88.12 98 THR A CA 1
ATOM 790 C C . THR A 1 98 ? 3.093 10.067 -6.566 1.00 88.12 98 THR A C 1
ATOM 792 O O . THR A 1 98 ? 3.694 10.252 -5.508 1.00 88.12 98 THR A O 1
ATOM 795 N N . TYR A 1 99 ? 1.850 9.582 -6.603 1.00 88.81 99 TYR A N 1
ATOM 796 C CA . TYR A 1 99 ? 1.080 9.237 -5.408 1.00 88.81 99 TYR A CA 1
ATOM 797 C C . TYR A 1 99 ? 1.718 8.088 -4.633 1.00 88.81 99 TYR A C 1
ATOM 799 O O . TYR A 1 99 ? 1.836 8.158 -3.410 1.00 88.81 99 TYR A O 1
ATOM 807 N N . VAL A 1 100 ? 2.178 7.059 -5.347 1.00 90.00 100 VAL A N 1
ATOM 808 C CA . VAL A 1 100 ? 2.928 5.938 -4.777 1.00 90.00 100 VAL A CA 1
ATOM 809 C C . VAL A 1 100 ? 4.177 6.466 -4.055 1.00 90.00 100 VAL A C 1
ATOM 811 O O . VAL A 1 100 ? 4.351 6.238 -2.856 1.00 90.00 100 VAL A O 1
ATOM 814 N N . ALA A 1 101 ? 5.008 7.263 -4.730 1.00 89.94 101 ALA A N 1
ATOM 815 C CA . ALA A 1 101 ? 6.207 7.837 -4.119 1.00 89.94 101 ALA A CA 1
ATOM 816 C C . ALA A 1 101 ? 5.890 8.683 -2.869 1.00 89.94 101 ALA A C 1
ATOM 818 O O . ALA A 1 101 ? 6.536 8.525 -1.831 1.00 89.94 101 ALA A O 1
ATOM 819 N N . ALA A 1 102 ? 4.862 9.535 -2.935 1.00 90.81 102 ALA A N 1
ATOM 820 C CA . ALA A 1 102 ? 4.440 10.361 -1.808 1.00 90.81 102 ALA A CA 1
ATOM 821 C C . ALA A 1 102 ? 4.011 9.511 -0.601 1.00 90.81 102 ALA A C 1
ATOM 823 O O . ALA A 1 102 ? 4.452 9.764 0.521 1.00 90.81 102 ALA A O 1
ATOM 824 N N . VAL A 1 103 ? 3.204 8.468 -0.821 1.00 89.62 103 VAL A N 1
ATOM 825 C CA . VAL A 1 103 ? 2.753 7.558 0.242 1.00 89.62 103 VAL A CA 1
ATOM 826 C C . VAL A 1 103 ? 3.924 6.819 0.889 1.00 89.62 103 VAL A C 1
ATOM 828 O O . VAL A 1 103 ? 3.958 6.695 2.116 1.00 89.62 103 VAL A O 1
ATOM 831 N N . LEU A 1 104 ? 4.914 6.374 0.113 1.00 88.00 104 LEU A N 1
ATOM 832 C CA . LEU A 1 104 ? 6.112 5.726 0.659 1.00 88.00 104 LEU A CA 1
ATOM 833 C C . LEU A 1 104 ? 6.927 6.666 1.543 1.00 88.00 104 LEU A C 1
ATOM 835 O O . LEU A 1 104 ? 7.321 6.282 2.644 1.00 88.00 104 LEU A O 1
ATOM 839 N N . ILE A 1 105 ? 7.145 7.905 1.101 1.00 89.69 105 ILE A N 1
ATOM 840 C CA . ILE A 1 105 ? 7.894 8.900 1.877 1.00 89.69 105 ILE A CA 1
ATOM 841 C C . ILE A 1 105 ? 7.148 9.225 3.175 1.00 89.69 105 ILE A C 1
ATOM 843 O O . ILE A 1 105 ? 7.738 9.172 4.254 1.00 89.69 105 ILE A O 1
ATOM 847 N N . ILE A 1 106 ? 5.844 9.504 3.090 1.00 88.56 106 ILE A N 1
ATOM 848 C CA . ILE A 1 106 ? 5.014 9.843 4.254 1.00 88.56 106 ILE A CA 1
ATOM 849 C C . ILE A 1 106 ? 4.988 8.685 5.254 1.00 88.56 106 ILE A C 1
ATOM 851 O O . ILE A 1 106 ? 5.263 8.892 6.436 1.00 88.56 106 ILE A O 1
ATOM 855 N N . SER A 1 107 ? 4.697 7.465 4.794 1.00 84.69 107 SER A N 1
ATOM 856 C CA . SER A 1 107 ? 4.656 6.291 5.672 1.00 84.69 107 SER A CA 1
ATOM 857 C C . SER A 1 107 ? 6.015 6.027 6.327 1.00 84.69 107 SER A C 1
ATOM 859 O O . SER A 1 107 ? 6.069 5.802 7.534 1.00 84.69 107 SER A O 1
ATOM 861 N N . SER A 1 108 ? 7.120 6.171 5.592 1.00 86.00 108 SER A N 1
ATOM 862 C CA . SER A 1 108 ? 8.474 6.013 6.142 1.00 86.00 108 SER A CA 1
ATOM 863 C C . SER A 1 108 ? 8.788 7.046 7.230 1.00 86.00 108 SER A C 1
ATOM 865 O O . SER A 1 108 ? 9.286 6.6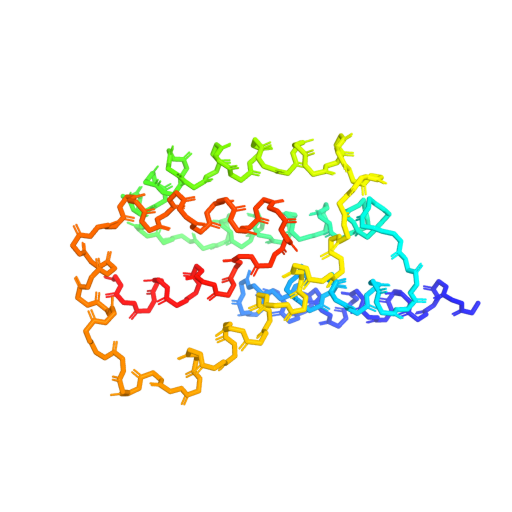86 8.296 1.00 86.00 108 SER A O 1
ATOM 867 N N . ILE A 1 109 ? 8.458 8.324 7.006 1.00 87.12 109 ILE A N 1
ATOM 868 C CA . ILE A 1 109 ? 8.672 9.396 7.994 1.00 87.12 109 ILE A CA 1
ATOM 869 C C . ILE A 1 109 ? 7.865 9.137 9.270 1.00 87.12 109 ILE A C 1
ATOM 871 O O . ILE A 1 109 ? 8.384 9.336 10.373 1.00 87.12 109 ILE A O 1
ATOM 875 N N . LEU A 1 110 ? 6.612 8.696 9.126 1.00 83.12 110 LEU A N 1
ATOM 876 C CA . LEU A 1 110 ? 5.740 8.382 10.256 1.00 83.12 110 LEU A CA 1
ATOM 877 C C . LEU A 1 110 ? 6.268 7.183 11.054 1.00 83.12 110 LEU A C 1
ATOM 879 O O . LEU A 1 110 ? 6.301 7.247 12.282 1.00 83.12 110 LEU A O 1
ATOM 883 N N . ILE A 1 111 ? 6.728 6.121 10.377 1.00 80.12 111 ILE A N 1
ATOM 884 C CA . ILE A 1 111 ? 7.266 4.919 11.036 1.00 80.12 111 ILE A CA 1
ATOM 885 C C . ILE A 1 111 ? 8.544 5.270 11.812 1.00 80.12 111 ILE A C 1
ATOM 887 O O . ILE A 1 111 ? 8.668 4.911 12.982 1.00 80.12 111 ILE A O 1
ATOM 891 N N . LEU A 1 112 ? 9.474 6.013 11.200 1.00 83.69 112 LEU A N 1
ATOM 892 C CA . LEU A 1 112 ? 10.765 6.358 11.812 1.00 83.69 112 LEU A CA 1
ATOM 893 C C . LEU A 1 112 ? 10.641 7.300 13.020 1.00 83.69 112 LEU A C 1
ATOM 895 O O . LEU A 1 112 ? 11.482 7.267 13.915 1.00 83.69 112 LEU A O 1
ATOM 899 N N . ASN A 1 113 ? 9.599 8.131 13.070 1.00 81.31 113 ASN A N 1
ATOM 900 C CA . ASN A 1 113 ? 9.382 9.105 14.143 1.00 81.31 113 ASN A CA 1
ATOM 901 C C . ASN A 1 113 ? 8.264 8.703 15.120 1.00 81.31 113 ASN A C 1
ATOM 903 O O . ASN A 1 113 ? 7.739 9.575 15.815 1.00 81.31 113 ASN A O 1
ATOM 907 N N . LYS A 1 114 ? 7.910 7.411 15.214 1.00 71.94 114 LYS A N 1
ATOM 908 C CA . LYS A 1 114 ? 6.779 6.908 16.024 1.00 71.94 114 LYS A CA 1
ATOM 909 C C . LYS A 1 114 ? 6.704 7.524 17.432 1.00 71.94 114 LYS A C 1
ATOM 911 O O . LYS A 1 114 ? 5.652 7.999 17.844 1.00 71.94 114 LYS A O 1
ATOM 916 N N . ASN A 1 115 ? 7.837 7.639 18.127 1.00 69.19 115 ASN A N 1
ATOM 917 C CA . ASN A 1 115 ? 7.902 8.161 19.501 1.00 69.19 115 ASN A CA 1
ATOM 918 C C . ASN A 1 115 ? 7.525 9.648 19.639 1.00 69.19 115 ASN A C 1
ATOM 920 O O . ASN A 1 115 ? 7.183 10.094 20.730 1.00 69.19 115 ASN A O 1
ATOM 924 N N . ARG A 1 116 ? 7.596 10.435 18.559 1.00 68.94 116 ARG A N 1
ATOM 925 C CA . ARG A 1 116 ? 7.210 11.857 18.561 1.00 68.94 116 ARG A CA 1
ATOM 926 C C . ARG A 1 116 ? 5.723 12.070 18.282 1.00 68.94 116 ARG A C 1
ATOM 928 O O . ARG A 1 116 ? 5.214 13.159 18.522 1.00 68.94 116 ARG A O 1
ATOM 935 N N . PHE A 1 117 ? 5.026 11.040 17.808 1.00 66.69 117 PHE A N 1
ATOM 936 C CA . PHE A 1 117 ? 3.657 11.130 17.311 1.00 66.69 117 PHE A CA 1
ATOM 937 C C . PHE A 1 117 ? 2.630 10.442 18.220 1.00 66.69 117 PHE A C 1
ATOM 939 O O . PHE A 1 117 ? 1.598 9.982 17.751 1.00 66.69 117 PHE A O 1
ATOM 946 N N . ILE A 1 118 ? 2.845 10.450 19.539 1.00 67.06 118 ILE A N 1
ATOM 947 C CA . ILE A 1 118 ? 1.914 9.863 20.528 1.00 67.06 118 ILE A CA 1
ATOM 948 C C . ILE A 1 118 ? 0.489 10.449 20.399 1.00 67.06 118 ILE A C 1
ATOM 950 O O . ILE A 1 118 ? -0.509 9.763 20.608 1.00 67.06 118 ILE A O 1
ATOM 954 N N . GLN A 1 119 ? 0.367 11.719 19.993 1.00 66.94 119 GLN A N 1
ATOM 955 C CA . GLN A 1 119 ? -0.933 12.350 19.729 1.00 66.94 119 GLN A CA 1
ATOM 956 C C . GLN A 1 119 ? -1.678 11.713 18.539 1.00 66.94 119 GLN A C 1
ATOM 958 O O . GLN A 1 119 ? -2.908 11.653 18.562 1.00 66.94 119 GLN A O 1
ATOM 963 N N . ILE A 1 120 ? -0.962 11.191 17.536 1.00 71.81 120 ILE A N 1
ATOM 964 C CA . ILE A 1 120 ? -1.555 10.503 16.379 1.00 71.81 120 ILE A CA 1
ATOM 965 C C . ILE A 1 120 ? -2.211 9.195 16.826 1.00 71.81 120 ILE A C 1
ATOM 967 O O . ILE A 1 120 ? -3.336 8.922 16.414 1.00 71.81 120 ILE A O 1
ATOM 971 N N . ASP A 1 121 ? -1.585 8.446 17.734 1.00 75.69 121 ASP A N 1
ATOM 972 C CA . ASP A 1 121 ? -2.137 7.188 18.251 1.00 75.69 121 ASP A CA 1
ATOM 973 C C . ASP A 1 121 ? -3.485 7.421 18.958 1.00 75.69 121 ASP A C 1
ATOM 975 O O . ASP A 1 121 ? -4.478 6.742 18.684 1.00 75.69 121 ASP A O 1
ATOM 979 N N . THR A 1 122 ? -3.574 8.463 19.796 1.00 76.31 122 THR A N 1
ATOM 980 C CA . THR A 1 122 ? -4.844 8.831 20.455 1.00 76.31 122 THR A CA 1
ATOM 981 C C . THR A 1 122 ? -5.924 9.279 19.466 1.00 76.31 122 THR A C 1
ATOM 983 O O . THR A 1 122 ? -7.109 8.997 19.667 1.00 76.31 122 THR A O 1
ATOM 986 N N . PHE A 1 123 ? -5.534 9.937 18.371 1.00 77.62 123 PHE A N 1
ATOM 987 C CA . PHE A 1 123 ? -6.450 10.333 17.306 1.00 77.62 123 PHE A CA 1
ATOM 988 C C . PHE A 1 123 ? -6.959 9.120 16.514 1.00 77.62 123 PHE A C 1
ATOM 990 O O . PHE A 1 123 ? -8.162 9.027 16.262 1.00 77.62 123 PHE A O 1
ATOM 997 N N . ILE A 1 124 ? -6.072 8.171 16.183 1.00 79.81 124 ILE A N 1
ATOM 998 C CA . ILE A 1 124 ? -6.405 6.913 15.499 1.00 79.81 124 ILE A CA 1
ATOM 999 C C . ILE A 1 124 ? -7.433 6.118 16.309 1.00 79.81 124 ILE A C 1
ATOM 1001 O O . ILE A 1 124 ? -8.430 5.657 15.755 1.00 79.81 124 ILE A O 1
ATOM 1005 N N . LEU A 1 125 ? -7.244 6.003 17.627 1.00 79.75 125 LEU A N 1
ATOM 1006 C CA . LEU A 1 125 ? -8.186 5.297 18.499 1.00 79.75 125 LEU A CA 1
ATOM 1007 C C . LEU A 1 125 ? -9.538 6.012 18.589 1.00 79.75 125 LEU A C 1
ATOM 1009 O O . LEU A 1 125 ? -10.587 5.371 18.500 1.00 79.75 125 LEU A O 1
ATOM 1013 N N . LYS A 1 126 ? -9.530 7.346 18.715 1.00 85.12 126 LYS A N 1
ATOM 1014 C CA . LYS A 1 126 ? -10.755 8.154 18.810 1.00 85.12 126 LYS A CA 1
ATOM 1015 C C . LYS A 1 126 ? -11.595 8.097 17.532 1.00 85.12 126 LYS A C 1
ATOM 1017 O O . LYS A 1 126 ? -12.822 8.064 17.609 1.00 85.12 126 LYS A O 1
ATOM 1022 N N . TYR A 1 127 ? -10.949 8.070 16.369 1.00 85.88 127 TYR A N 1
ATOM 1023 C CA . TYR A 1 127 ? -11.604 8.105 15.059 1.00 85.88 127 TYR A CA 1
ATOM 1024 C C . TYR A 1 127 ? -11.397 6.819 14.253 1.00 85.88 127 TYR A C 1
ATOM 1026 O O . TYR A 1 127 ? -11.365 6.853 13.025 1.00 85.88 127 TYR A O 1
ATOM 1034 N N . ARG A 1 128 ? -11.346 5.671 14.939 1.00 86.38 128 ARG A N 1
ATOM 1035 C CA . ARG A 1 128 ? -11.017 4.350 14.380 1.00 86.38 128 ARG A CA 1
ATOM 1036 C C . ARG A 1 128 ? -11.662 4.043 13.024 1.00 86.38 128 ARG A C 1
ATOM 1038 O O . ARG A 1 128 ? -10.981 3.652 12.080 1.00 86.38 128 ARG A O 1
ATOM 1045 N N . LYS A 1 129 ? -12.975 4.261 12.906 1.00 90.00 129 LYS A N 1
ATOM 1046 C CA . LYS A 1 129 ? -13.739 4.012 11.669 1.00 90.00 129 LYS A CA 1
ATOM 1047 C C . LYS A 1 129 ? -13.323 4.942 10.526 1.00 90.00 129 LYS A C 1
ATOM 1049 O O . LYS A 1 129 ? -13.181 4.487 9.399 1.00 90.00 129 LYS A O 1
ATOM 1054 N N . LEU A 1 130 ? -13.096 6.226 10.814 1.00 89.56 130 LEU A N 1
ATOM 1055 C CA . LEU A 1 130 ? -12.612 7.191 9.821 1.00 89.56 130 LEU A CA 1
ATOM 1056 C C . LEU A 1 130 ? -11.174 6.876 9.401 1.00 89.56 130 LEU A C 1
ATOM 1058 O O . LEU A 1 130 ? -10.858 6.975 8.219 1.00 89.56 130 LEU A O 1
ATOM 1062 N N . SER A 1 131 ? -10.324 6.441 10.335 1.00 89.50 131 SER A N 1
ATOM 1063 C CA . SER A 1 131 ? -8.973 5.972 10.022 1.00 89.50 131 SER A CA 1
ATOM 1064 C C . SER A 1 131 ? -9.004 4.768 9.080 1.00 89.50 131 SER A C 1
ATOM 1066 O O . SER A 1 131 ? -8.268 4.762 8.102 1.00 89.50 131 SER A O 1
ATOM 1068 N N . LEU A 1 132 ? -9.894 3.794 9.301 1.00 90.56 132 LEU A N 1
ATOM 1069 C CA . LEU A 1 132 ? -10.067 2.653 8.391 1.00 90.56 132 LEU A CA 1
ATOM 1070 C C . LEU A 1 132 ? -10.544 3.073 6.995 1.00 90.56 132 LEU A C 1
ATOM 1072 O O . LEU A 1 132 ? -10.032 2.550 6.010 1.00 90.56 132 LEU A O 1
ATOM 1076 N N . ILE A 1 133 ? -11.468 4.034 6.901 1.00 94.00 133 ILE A N 1
ATOM 1077 C CA . ILE A 1 133 ? -11.902 4.593 5.611 1.00 94.00 133 ILE A CA 1
ATOM 1078 C C . ILE A 1 133 ? -10.715 5.237 4.892 1.00 94.00 133 ILE A C 1
ATOM 1080 O O . ILE A 1 133 ? -10.470 4.927 3.731 1.00 94.00 133 ILE A O 1
ATOM 1084 N N . PHE A 1 134 ? -9.947 6.086 5.581 1.00 92.19 134 PHE A N 1
ATOM 1085 C CA . PHE A 1 134 ? -8.763 6.740 5.018 1.00 92.19 134 PHE A CA 1
ATOM 1086 C C . PHE A 1 134 ? -7.694 5.733 4.571 1.00 92.19 134 PHE A C 1
ATOM 1088 O O . PHE A 1 134 ? -7.125 5.863 3.491 1.00 92.19 134 PHE A O 1
ATOM 1095 N N . ILE A 1 135 ? -7.442 4.694 5.368 1.00 91.81 135 ILE A N 1
ATOM 1096 C CA . ILE A 1 135 ? -6.530 3.613 4.981 1.00 91.81 135 ILE A CA 1
ATOM 1097 C C . ILE A 1 135 ? -7.058 2.917 3.726 1.00 91.81 135 ILE A C 1
ATOM 1099 O O . ILE A 1 135 ? -6.285 2.694 2.800 1.00 91.81 135 ILE A O 1
ATOM 1103 N N . GLY A 1 136 ? -8.361 2.629 3.660 1.00 92.38 136 GLY A N 1
ATOM 1104 C CA . GLY A 1 136 ? -9.007 2.037 2.492 1.00 92.38 136 GLY A CA 1
ATOM 1105 C C . GLY A 1 136 ? -8.863 2.896 1.239 1.00 92.38 136 GLY A C 1
ATOM 1106 O O . GLY A 1 136 ? -8.500 2.369 0.191 1.00 92.38 136 GLY A O 1
ATOM 1107 N N . THR A 1 137 ? -9.056 4.215 1.332 1.00 93.00 137 THR A N 1
ATOM 1108 C CA . THR A 1 137 ? -8.896 5.116 0.179 1.00 93.00 137 THR A CA 1
ATOM 1109 C C . THR A 1 137 ? -7.452 5.162 -0.310 1.00 93.00 137 THR A C 1
ATOM 1111 O O . THR A 1 137 ? -7.200 4.952 -1.495 1.00 93.00 137 THR A O 1
ATOM 1114 N N . VAL A 1 138 ? -6.489 5.366 0.594 1.00 92.38 138 VAL A N 1
ATOM 1115 C CA . VAL A 1 138 ? -5.059 5.401 0.255 1.00 92.38 138 VAL A CA 1
ATOM 1116 C C . VAL A 1 138 ? -4.604 4.051 -0.295 1.00 92.38 138 VAL A C 1
ATOM 1118 O O . VAL A 1 138 ? -3.848 4.005 -1.269 1.00 92.38 138 VAL A O 1
ATOM 1121 N N . HIS A 1 139 ? -5.091 2.951 0.285 1.00 91.75 139 HIS A N 1
ATOM 1122 C CA . HIS A 1 139 ? -4.809 1.608 -0.202 1.00 91.75 139 HIS A CA 1
ATOM 1123 C C . HIS A 1 139 ? -5.381 1.386 -1.597 1.00 91.75 139 HIS A C 1
ATOM 1125 O O . HIS A 1 139 ? -4.641 0.946 -2.461 1.00 91.75 139 HIS A O 1
ATOM 1131 N N . GLY A 1 140 ? -6.648 1.718 -1.849 1.00 90.25 140 GLY A N 1
ATOM 1132 C CA . GLY A 1 140 ? -7.249 1.570 -3.174 1.00 90.25 140 GLY A CA 1
ATOM 1133 C C . GLY A 1 140 ? -6.525 2.398 -4.238 1.00 90.25 140 GLY A C 1
ATOM 1134 O O . GLY A 1 140 ? -6.294 1.911 -5.338 1.00 90.25 140 GLY A O 1
ATOM 1135 N N . PHE A 1 141 ? -6.088 3.614 -3.889 1.00 89.81 141 PHE A N 1
ATOM 1136 C CA . PHE A 1 141 ? -5.391 4.498 -4.825 1.00 89.81 141 PHE A CA 1
ATOM 1137 C C . PHE A 1 141 ? -3.976 4.044 -5.188 1.00 89.81 141 PHE A C 1
ATOM 1139 O O . PHE A 1 141 ? -3.553 4.172 -6.332 1.00 89.81 141 PHE A O 1
ATOM 1146 N N . THR A 1 142 ? -3.210 3.598 -4.193 1.00 90.19 142 THR A N 1
ATOM 1147 C CA . THR A 1 142 ? -1.759 3.380 -4.345 1.00 90.19 142 THR A CA 1
ATOM 1148 C C . THR A 1 142 ? -1.353 1.923 -4.257 1.00 90.19 142 THR A C 1
ATOM 1150 O O . THR A 1 142 ? -0.209 1.587 -4.540 1.00 90.19 142 THR A O 1
ATOM 1153 N N . ASN A 1 143 ? -2.276 1.064 -3.831 1.00 89.69 143 ASN A N 1
ATOM 1154 C CA . ASN A 1 143 ? -2.050 -0.340 -3.532 1.00 89.69 143 ASN A CA 1
ATOM 1155 C C . ASN A 1 143 ? -0.967 -0.574 -2.451 1.00 89.69 143 ASN A C 1
ATOM 1157 O O . ASN A 1 143 ? -0.376 -1.644 -2.352 1.00 89.69 143 ASN A O 1
ATOM 1161 N N . MET A 1 144 ? -0.711 0.435 -1.603 1.00 85.62 144 MET A N 1
ATOM 1162 C CA . MET A 1 144 ? 0.318 0.409 -0.550 1.00 85.62 144 MET A CA 1
ATOM 1163 C C . MET A 1 144 ? -0.202 0.728 0.853 1.00 85.62 144 MET A C 1
ATOM 1165 O O . MET A 1 144 ? 0.576 0.814 1.800 1.00 85.62 144 MET A O 1
ATOM 1169 N N . GLY A 1 145 ? -1.515 0.856 1.047 1.00 80.75 145 GLY A N 1
ATOM 1170 C CA . GLY A 1 145 ? -2.082 1.215 2.354 1.00 80.75 145 GLY A CA 1
ATOM 1171 C C . GLY A 1 145 ? -1.903 0.154 3.452 1.00 80.75 145 GLY A C 1
ATOM 1172 O O . GLY A 1 145 ? -2.273 0.392 4.596 1.00 80.75 145 GLY A O 1
ATOM 1173 N N . GLY A 1 146 ? -1.317 -1.007 3.131 1.00 80.94 146 GLY A N 1
ATOM 1174 C CA . GLY A 1 146 ? -0.942 -2.015 4.125 1.00 80.94 146 GLY A CA 1
ATOM 1175 C C . GLY A 1 146 ? 0.052 -1.482 5.164 1.00 80.94 146 GLY A C 1
ATOM 1176 O O . GLY A 1 146 ? -0.015 -1.891 6.317 1.00 80.94 146 GLY A O 1
ATOM 1177 N N . SER A 1 147 ? 0.903 -0.511 4.804 1.00 81.31 147 SER A N 1
ATOM 1178 C CA . SER A 1 147 ? 1.794 0.175 5.756 1.00 81.31 147 SER A CA 1
ATOM 1179 C C . SER A 1 147 ? 1.019 0.921 6.842 1.00 81.31 147 SER A C 1
ATOM 1181 O O . SER A 1 147 ? 1.348 0.839 8.021 1.00 81.31 147 SER A O 1
ATOM 1183 N N . PHE A 1 148 ? -0.051 1.622 6.469 1.00 84.94 148 PHE A N 1
ATOM 1184 C CA . PHE A 1 148 ? -0.900 2.309 7.437 1.00 84.94 148 PHE A CA 1
ATOM 1185 C C . PHE A 1 148 ? -1.750 1.332 8.249 1.00 84.94 148 PHE A C 1
ATOM 1187 O O . PHE A 1 148 ? -2.009 1.584 9.424 1.00 84.94 148 PHE A O 1
ATOM 1194 N N . LEU A 1 149 ? -2.153 0.204 7.655 1.00 83.12 149 LEU A N 1
ATOM 1195 C CA . LEU A 1 149 ? -2.894 -0.834 8.370 1.00 83.12 149 LEU A CA 1
ATOM 1196 C C . LEU A 1 149 ? -2.037 -1.512 9.450 1.00 83.12 149 LEU A C 1
ATOM 1198 O O . LEU A 1 149 ? -2.534 -1.730 10.552 1.00 83.12 149 LEU A O 1
ATOM 1202 N N . SER A 1 150 ? -0.755 -1.787 9.181 1.00 81.56 150 SER A N 1
ATOM 1203 C CA . SER A 1 150 ? 0.152 -2.331 10.201 1.00 81.56 150 SER A CA 1
ATOM 1204 C C . SER A 1 150 ? 0.429 -1.327 11.318 1.00 81.56 150 SER A C 1
ATOM 1206 O O . SER A 1 150 ? 0.490 -1.699 12.486 1.00 81.56 150 SER A O 1
ATOM 1208 N N . MET A 1 151 ? 0.530 -0.034 11.000 1.00 80.12 151 MET A N 1
ATOM 1209 C CA . MET A 1 151 ? 0.608 1.006 12.028 1.00 80.12 151 MET A CA 1
ATOM 1210 C C . MET A 1 151 ? -0.647 1.010 12.899 1.00 80.12 151 MET A C 1
ATOM 1212 O O . MET A 1 151 ? -0.541 0.960 14.123 1.00 80.12 151 MET A O 1
ATOM 1216 N N . PHE A 1 152 ? -1.822 0.990 12.272 1.00 83.06 152 PHE A N 1
ATOM 1217 C CA . PHE A 1 152 ? -3.109 0.955 12.954 1.00 83.06 152 PHE A CA 1
ATOM 1218 C C . PHE A 1 152 ? -3.249 -0.260 13.883 1.00 83.06 152 PHE A C 1
ATOM 1220 O O . PHE A 1 152 ? -3.657 -0.099 15.031 1.00 83.06 152 PHE A O 1
ATOM 1227 N N . SER A 1 153 ? -2.846 -1.457 13.444 1.00 79.12 153 SER A N 1
ATOM 1228 C CA . SER A 1 153 ? -2.913 -2.666 14.275 1.00 79.12 153 SER A CA 1
ATOM 1229 C C . SER A 1 153 ? -1.933 -2.666 15.449 1.00 79.12 153 SER A C 1
ATOM 1231 O O . SER A 1 153 ? -2.129 -3.423 16.386 1.00 79.12 153 SER A O 1
ATOM 1233 N N . THR A 1 154 ? -0.867 -1.855 15.420 1.00 78.06 154 THR A N 1
ATOM 1234 C CA . THR A 1 154 ? 0.027 -1.712 16.588 1.00 78.06 154 THR A CA 1
ATOM 1235 C C . THR A 1 154 ? -0.518 -0.770 17.658 1.00 78.06 154 THR A C 1
ATOM 1237 O O . THR A 1 154 ? 0.042 -0.718 18.751 1.00 78.06 154 THR A O 1
ATOM 1240 N N . VAL A 1 155 ? -1.547 0.011 17.328 1.00 75.88 155 VAL A N 1
ATOM 1241 C CA . VAL A 1 155 ? -2.140 1.024 18.209 1.00 75.88 155 VAL A CA 1
ATOM 1242 C C . VAL A 1 155 ? -3.427 0.518 18.870 1.00 75.88 155 VAL A C 1
ATOM 1244 O O . VAL A 1 155 ? -3.708 0.904 20.003 1.00 75.88 155 VAL A O 1
ATOM 1247 N N . VAL A 1 156 ? -4.207 -0.310 18.162 1.00 68.25 156 VAL A N 1
ATOM 1248 C CA . VAL A 1 156 ? -5.477 -0.911 18.624 1.00 68.25 156 VAL A CA 1
ATOM 1249 C C . VAL A 1 156 ? -5.231 -2.199 19.396 1.00 68.25 156 VAL A C 1
ATOM 1251 O O . VAL A 1 156 ? -5.892 -2.362 20.446 1.00 68.25 156 VAL A O 1
#

Sequence (156 aa):
MEVFWEFIIILFLSLFQSLFGIGLLLFGTPTFLFIGYDFESTLALLLPISVTISLLQIVYEKSSIRSLVSEFNIFCLPYLVIFLLLVINLGNVIDIRTYVAAVLIISSILILNKNRFIQIDTFILKYRKLSLIFIGTVHGFTNMGGSFLSMFSTVV

Foldseek 3Di:
DVVVVVVVLQVVQLVVCLVVVDGQLQPQQLVCVVVPDANVRSCVPRVVSSVVSNVVVVVPDPDDPVPVVVLLVVQQQVLLVVLLVVCVVCVVVDPLSVLLVVVVVVLVVCVVPVVVVPVVLVVCVVPVSVLSNVLNNSCSSNVNSVSVVVVSVVSD

Radius of gyration: 15.81 Å; chains: 1; bounding box: 33×33×40 Å

pLDDT: mean 85.96, std 8.58, range [55.81, 95.31]